Protein AF-A0A0N4YAE7-F1 (afdb_monomer)

Sequence (118 aa):
MFKEHNLFYVTTALTFEIETLRVLLNFTDPWVSEYNEVAVHLVMALAHLSSAAAKHLMILDETNQLVEELLKLADEEQPKAGMDAIKAAEQVLDQIIKKLPTGAFNMPSDLRNPSLSN

Mean predicted aligned error: 7.98 Å

pLDDT: mean 80.1, std 17.03, range [34.22, 95.75]

Radius of gyration: 15.0 Å; Cα contacts (8 Å, |Δi|>4): 105; chains: 1; bounding box: 33×36×39 Å

Foldseek 3Di:
DVLLVVLLVLLVQLVVLLVVLVCQLVVPVVPDVVCLLVLLVSLLSLLVSLVVNCVSLVVCPVSVVLSVLSNVLSVDGDDVSSVVSSVSSVVSSVVSVVSDDPPSPPPPPVPPPPPPDD

Secondary structure (DSSP, 8-state):
-HHHHHHHHHHHHHHHHHHHHHHHHHH-SS--GGGHHHHHHHHHHHHHHHHHHHHHHT-HHHHHHHHHHHHHHTTSPTTHHHHHHHHHHHHHHHHHHHHSPTTTT---GGGS-GGG--

Nearest PDB structures (foldseek):
  8vzv-assembly1_AAA  TM=5.657E-01  e=2.910E+00  Homo sapiens
  7ui3-assembly1_A  TM=5.649E-01  e=4.757E+00  Homo sapiens
  3lf9-assembly1_A  TM=3.783E-01  e=1.880E+00  synthetic construct

Structure (mmCIF, N/CA/C/O backbone):
data_AF-A0A0N4YAE7-F1
#
_entry.id   AF-A0A0N4YAE7-F1
#
loop_
_atom_site.group_PDB
_atom_site.id
_atom_site.type_symbol
_atom_site.label_atom_id
_atom_site.label_alt_id
_atom_site.label_comp_id
_atom_site.label_asym_id
_atom_site.label_entity_id
_atom_site.label_seq_id
_atom_site.pdbx_PDB_ins_code
_atom_site.Cartn_x
_atom_site.Cartn_y
_atom_site.Cartn_z
_atom_site.occupancy
_atom_site.B_iso_or_equiv
_atom_site.auth_seq_id
_atom_site.auth_comp_id
_atom_site.auth_asym_id
_atom_site.auth_atom_id
_atom_site.pdbx_PDB_model_num
ATOM 1 N N . MET A 1 1 ? 7.431 -5.224 -24.301 1.00 45.59 1 MET A N 1
ATOM 2 C CA . MET A 1 1 ? 5.997 -5.153 -24.656 1.00 45.59 1 MET A CA 1
ATOM 3 C C . MET A 1 1 ? 5.062 -5.853 -23.656 1.00 45.59 1 MET A C 1
ATOM 5 O O . MET A 1 1 ? 4.372 -5.127 -22.960 1.00 45.59 1 MET A O 1
ATOM 9 N N . PHE A 1 2 ? 5.035 -7.192 -23.492 1.00 46.44 2 PHE A N 1
ATOM 10 C CA . PHE A 1 2 ? 4.121 -7.846 -22.513 1.00 46.44 2 PHE A CA 1
ATOM 11 C C . PHE A 1 2 ? 4.466 -7.598 -21.029 1.00 46.44 2 PHE A C 1
ATOM 13 O O . PHE A 1 2 ? 3.571 -7.515 -20.198 1.00 46.44 2 PHE A O 1
ATOM 20 N N . LYS A 1 3 ? 5.754 -7.469 -20.678 1.00 55.38 3 LYS A N 1
ATOM 21 C CA . LYS A 1 3 ? 6.177 -7.250 -19.283 1.00 55.38 3 LYS A CA 1
ATOM 22 C C . LYS A 1 3 ? 5.797 -5.853 -18.766 1.00 55.38 3 LYS A C 1
ATOM 24 O O . LYS A 1 3 ? 5.228 -5.743 -17.690 1.00 55.38 3 LYS A O 1
ATOM 29 N N . GLU A 1 4 ? 6.004 -4.816 -19.574 1.00 57.94 4 GLU A N 1
ATOM 30 C CA . GLU A 1 4 ? 5.720 -3.419 -19.201 1.00 57.94 4 GLU A CA 1
ATOM 31 C C . GLU A 1 4 ? 4.228 -3.153 -18.941 1.00 57.94 4 GLU A C 1
ATOM 33 O O . GLU A 1 4 ? 3.900 -2.410 -18.022 1.00 57.94 4 GLU A O 1
ATOM 38 N N . HIS A 1 5 ? 3.323 -3.805 -19.685 1.00 62.09 5 HIS A N 1
ATOM 39 C CA . HIS A 1 5 ? 1.877 -3.676 -19.462 1.00 62.09 5 HIS A CA 1
ATOM 40 C C . HIS A 1 5 ? 1.458 -4.212 -18.086 1.00 62.09 5 HIS A C 1
ATOM 42 O O . HIS A 1 5 ? 0.658 -3.586 -17.399 1.00 62.09 5 HIS A O 1
ATOM 48 N N . ASN A 1 6 ? 2.036 -5.333 -17.646 1.00 72.38 6 ASN A N 1
ATOM 49 C CA . ASN A 1 6 ? 1.699 -5.924 -16.350 1.00 72.38 6 ASN A CA 1
ATOM 50 C C . ASN A 1 6 ? 2.130 -5.029 -15.187 1.00 72.38 6 ASN A C 1
ATOM 52 O O . ASN A 1 6 ? 1.387 -4.893 -14.220 1.00 72.38 6 ASN A O 1
ATOM 56 N N . LEU A 1 7 ? 3.302 -4.397 -15.289 1.00 76.50 7 LEU A N 1
ATOM 57 C CA . LEU A 1 7 ? 3.763 -3.469 -14.263 1.00 76.50 7 LEU A CA 1
ATOM 58 C C . LEU A 1 7 ? 2.845 -2.248 -14.164 1.00 76.50 7 LEU A C 1
ATOM 60 O O . LEU A 1 7 ? 2.453 -1.896 -13.059 1.00 76.50 7 LEU A O 1
ATOM 64 N N . PHE A 1 8 ? 2.442 -1.670 -15.301 1.00 78.12 8 PHE A N 1
ATOM 65 C CA . PHE A 1 8 ? 1.509 -0.542 -15.334 1.0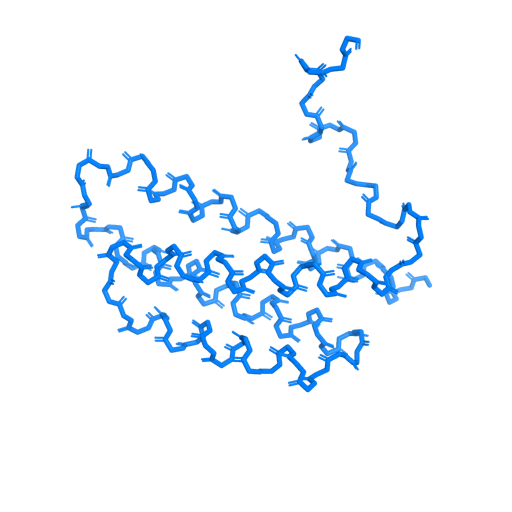0 78.12 8 PHE A CA 1
ATOM 66 C C . PHE A 1 8 ? 0.178 -0.857 -14.634 1.00 78.12 8 PHE A C 1
ATOM 68 O O . PHE A 1 8 ? -0.310 -0.046 -13.845 1.00 78.12 8 PHE A O 1
ATOM 75 N N . TYR A 1 9 ? -0.405 -2.035 -14.878 1.00 82.00 9 TYR A N 1
ATOM 76 C CA . TYR A 1 9 ? -1.651 -2.432 -14.214 1.00 82.00 9 TYR A CA 1
ATOM 77 C C . TYR A 1 9 ? -1.472 -2.646 -12.711 1.00 82.00 9 TYR A C 1
ATOM 79 O O . TYR A 1 9 ? -2.303 -2.180 -11.936 1.00 82.00 9 TYR A O 1
ATOM 87 N N . VAL A 1 10 ? -0.384 -3.301 -12.289 1.00 83.75 10 VAL A N 1
ATOM 88 C CA . VAL A 1 10 ? -0.112 -3.544 -10.862 1.00 83.75 10 VAL A CA 1
ATOM 89 C C . VAL A 1 10 ? 0.096 -2.232 -10.116 1.00 83.75 10 VAL A C 1
ATOM 91 O O . VAL A 1 10 ? -0.453 -2.052 -9.034 1.00 83.75 10 VAL A O 1
ATOM 94 N N . THR A 1 11 ? 0.850 -1.296 -10.687 1.00 83.69 11 THR A N 1
ATOM 95 C CA . THR A 1 11 ? 1.108 -0.013 -10.033 1.00 83.69 11 THR A CA 1
ATOM 96 C C . THR A 1 11 ? -0.117 0.893 -10.040 1.00 83.69 11 THR A C 1
ATOM 98 O O . THR A 1 11 ? -0.343 1.600 -9.067 1.00 83.69 11 THR A O 1
ATOM 101 N N . THR A 1 12 ? -0.938 0.837 -11.094 1.00 85.62 12 THR A N 1
ATOM 102 C CA . THR A 1 12 ? -2.239 1.524 -11.131 1.00 85.62 12 THR A CA 1
ATOM 103 C C . THR A 1 12 ? -3.162 0.988 -10.038 1.00 85.62 12 THR A C 1
ATOM 105 O O . THR A 1 12 ? -3.722 1.774 -9.280 1.00 85.62 12 THR A O 1
ATOM 108 N N . ALA A 1 13 ? -3.284 -0.338 -9.916 1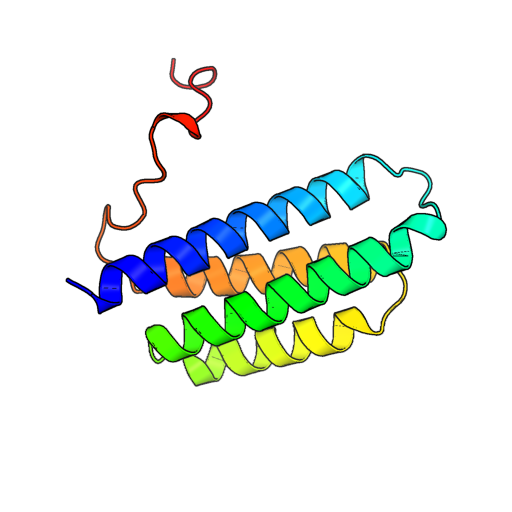.00 89.62 13 ALA A N 1
ATOM 109 C CA . ALA A 1 13 ? -4.061 -0.9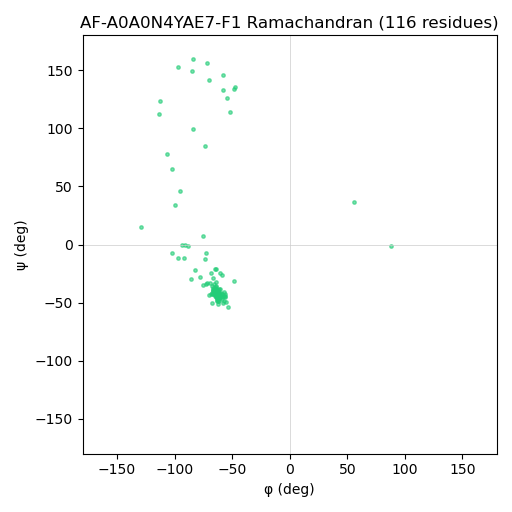64 -8.850 1.00 89.62 13 ALA A CA 1
ATOM 110 C C . ALA A 1 13 ? -3.526 -0.567 -7.466 1.00 89.62 13 ALA A C 1
ATOM 112 O O . ALA A 1 13 ? -4.306 -0.154 -6.617 1.00 89.62 13 ALA A O 1
ATOM 113 N N . LEU A 1 14 ? -2.202 -0.593 -7.268 1.00 89.94 14 LEU A N 1
ATOM 114 C CA . LEU A 1 14 ? -1.575 -0.178 -6.010 1.00 89.94 14 LEU A CA 1
ATOM 115 C C . LEU A 1 14 ? -1.957 1.262 -5.635 1.00 89.94 14 LEU A C 1
ATOM 117 O O . LEU A 1 14 ? -2.339 1.507 -4.496 1.00 89.94 14 LEU A O 1
ATOM 121 N N . THR A 1 15 ? -1.918 2.200 -6.587 1.00 90.19 15 THR A N 1
ATOM 122 C CA . THR A 1 15 ? -2.358 3.585 -6.354 1.00 90.19 15 THR A CA 1
ATOM 123 C C . THR A 1 15 ? -3.834 3.663 -5.954 1.00 90.19 15 THR A C 1
ATOM 125 O O . THR A 1 15 ? -4.167 4.381 -5.015 1.00 90.19 15 THR A O 1
ATOM 128 N N . PHE A 1 16 ? -4.723 2.920 -6.621 1.00 91.81 16 PHE A N 1
ATOM 129 C CA . PHE A 1 16 ? -6.148 2.916 -6.274 1.00 91.81 16 PHE A CA 1
ATOM 130 C C . PHE A 1 16 ? -6.418 2.366 -4.871 1.00 91.81 16 PHE A C 1
ATOM 132 O O . PHE A 1 16 ? -7.236 2.935 -4.149 1.00 91.81 16 PHE A O 1
ATOM 139 N N . GLU A 1 17 ? -5.728 1.302 -4.463 1.00 94.06 17 GLU A N 1
ATOM 140 C CA . GL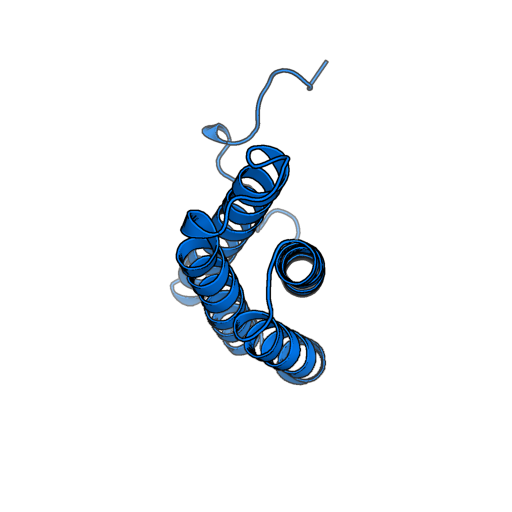U A 1 17 ? -5.881 0.738 -3.118 1.00 94.06 17 GLU A CA 1
ATOM 141 C C . GLU A 1 17 ? -5.366 1.701 -2.036 1.00 94.06 17 GLU A C 1
ATOM 143 O O . GLU A 1 17 ? -6.018 1.868 -1.003 1.00 94.06 17 GLU A O 1
ATOM 148 N N . ILE A 1 18 ? -4.249 2.404 -2.291 1.00 93.69 18 ILE A N 1
ATOM 149 C CA . ILE A 1 18 ? -3.725 3.443 -1.385 1.00 93.69 18 ILE A CA 1
ATOM 150 C C . ILE A 1 18 ? -4.782 4.530 -1.166 1.00 93.69 18 ILE A C 1
ATOM 152 O O . ILE A 1 18 ? -5.094 4.872 -0.023 1.00 93.69 18 ILE A O 1
ATOM 156 N N . GLU A 1 19 ? -5.356 5.061 -2.249 1.00 93.31 19 GLU A N 1
ATOM 157 C CA . GLU A 1 19 ? -6.368 6.114 -2.147 1.00 93.31 19 GLU A CA 1
ATOM 158 C C . GLU A 1 19 ? -7.669 5.603 -1.519 1.00 93.31 19 GLU A C 1
ATOM 160 O O . GLU A 1 19 ? -8.290 6.318 -0.736 1.00 93.31 19 GLU A O 1
ATOM 165 N N . THR A 1 20 ? -8.062 4.357 -1.788 1.00 93.50 20 THR A N 1
ATOM 166 C CA . THR A 1 20 ? -9.254 3.750 -1.175 1.00 93.50 20 THR A CA 1
ATOM 167 C C . THR A 1 20 ? -9.092 3.628 0.337 1.00 93.50 20 THR A C 1
ATOM 169 O O . THR A 1 20 ? -9.985 4.038 1.081 1.00 93.50 20 THR A O 1
ATOM 172 N N . LEU A 1 21 ? -7.940 3.142 0.810 1.00 93.50 21 LEU A N 1
ATOM 173 C CA . LEU A 1 21 ? -7.648 3.054 2.241 1.00 93.50 21 LEU A CA 1
ATOM 174 C C . LEU A 1 21 ? -7.564 4.444 2.883 1.00 93.50 21 LEU A C 1
ATOM 176 O O . LEU A 1 21 ? -8.112 4.659 3.962 1.00 93.50 21 LEU A O 1
ATOM 180 N N . ARG A 1 22 ? -6.956 5.420 2.199 1.00 93.38 22 ARG A N 1
ATOM 181 C CA . ARG A 1 22 ? -6.910 6.815 2.662 1.00 93.38 22 ARG A CA 1
ATOM 182 C C . ARG A 1 22 ? -8.307 7.414 2.807 1.00 93.38 22 ARG A C 1
ATOM 184 O O . ARG A 1 22 ? -8.590 8.073 3.806 1.00 93.38 22 ARG A O 1
ATOM 191 N N . VAL A 1 23 ? -9.174 7.202 1.819 1.00 91.44 23 VAL A N 1
ATOM 192 C CA . VAL A 1 23 ? -10.575 7.638 1.857 1.00 91.44 23 VAL A CA 1
ATOM 193 C C . VAL A 1 23 ? -11.293 6.967 3.020 1.00 91.44 23 VAL A C 1
ATOM 195 O O . VAL A 1 23 ? -11.906 7.673 3.812 1.00 91.44 23 VAL A O 1
ATOM 198 N N . LEU A 1 24 ? -11.167 5.647 3.177 1.00 91.56 24 LEU A N 1
ATOM 199 C CA . LEU A 1 24 ? -11.786 4.922 4.286 1.00 91.56 24 LEU A CA 1
ATOM 200 C C . LEU A 1 24 ? -11.406 5.547 5.636 1.00 91.56 24 LEU A C 1
ATOM 202 O O . LEU A 1 24 ? -12.290 5.962 6.377 1.00 91.56 24 LEU A O 1
ATOM 206 N N . LEU A 1 25 ? -10.107 5.707 5.900 1.00 89.94 25 LEU A N 1
ATOM 207 C CA . LEU A 1 25 ? -9.592 6.237 7.168 1.00 89.94 25 LEU A CA 1
ATOM 208 C C . LEU A 1 25 ? -10.007 7.693 7.437 1.00 89.94 25 LEU A C 1
ATOM 210 O O . LEU A 1 25 ? -10.193 8.063 8.592 1.00 89.94 25 LEU A O 1
ATOM 214 N N . ASN A 1 26 ? -10.167 8.515 6.394 1.00 86.44 26 ASN A N 1
ATOM 215 C CA . ASN A 1 26 ? -10.550 9.926 6.529 1.00 86.44 26 ASN A CA 1
ATOM 216 C C . ASN A 1 26 ? -12.068 10.148 6.617 1.00 86.44 26 ASN A C 1
ATOM 218 O O . ASN A 1 26 ? -12.505 11.137 7.203 1.00 86.44 26 ASN A O 1
ATOM 222 N N . PHE A 1 27 ? -12.879 9.286 5.999 1.00 83.25 27 PHE A N 1
ATOM 223 C CA . PHE A 1 27 ? -14.341 9.414 6.027 1.00 83.25 27 PHE A CA 1
ATOM 224 C C . PHE A 1 27 ? -14.960 8.828 7.300 1.00 83.25 27 PHE A C 1
ATOM 226 O O . PHE A 1 27 ? -16.073 9.209 7.664 1.00 83.25 27 PHE A O 1
ATOM 233 N N . THR A 1 28 ? -14.258 7.922 7.981 1.00 77.00 28 THR A N 1
ATOM 234 C CA . THR A 1 28 ? -14.722 7.276 9.214 1.00 77.00 28 THR A CA 1
ATOM 235 C C . THR A 1 28 ? -14.057 7.904 10.440 1.00 77.00 28 THR A C 1
ATOM 237 O O . THR A 1 28 ? -13.271 7.249 11.123 1.00 77.00 28 THR A O 1
ATOM 240 N N . ASP A 1 29 ? -14.343 9.180 10.706 1.00 73.38 29 ASP A N 1
ATOM 241 C CA . ASP A 1 29 ? -13.971 9.847 11.960 1.00 73.38 29 ASP A CA 1
ATOM 242 C C . ASP A 1 29 ? -15.244 10.203 12.761 1.00 73.38 29 ASP A C 1
ATOM 244 O O . ASP A 1 29 ? -16.039 11.032 12.300 1.00 73.38 29 ASP A O 1
ATOM 248 N N . PRO A 1 30 ? -15.492 9.570 13.929 1.00 79.44 30 PRO A N 1
ATOM 249 C CA . PRO A 1 30 ? -14.643 8.573 14.594 1.00 79.44 30 PRO A CA 1
ATOM 250 C C . PRO A 1 30 ? -14.638 7.211 13.883 1.00 79.44 30 PRO A C 1
ATOM 252 O O . PRO A 1 30 ? -15.589 6.857 13.185 1.00 79.44 30 PRO A O 1
ATOM 255 N N . TRP A 1 31 ? -13.571 6.433 14.099 1.00 87.81 31 TRP A N 1
ATOM 256 C CA . TRP A 1 31 ? -13.420 5.087 13.538 1.00 87.81 31 TRP A CA 1
ATOM 257 C C . TRP A 1 31 ? -14.569 4.162 13.960 1.00 87.81 31 TRP A C 1
ATOM 259 O O . TRP A 1 31 ? -14.917 4.080 15.140 1.00 87.81 31 TRP A O 1
ATOM 269 N N . VAL A 1 32 ? -15.130 3.442 12.987 1.00 88.56 32 VAL A N 1
ATOM 270 C CA . VAL A 1 32 ? -16.251 2.511 13.169 1.00 88.56 32 VAL A CA 1
ATOM 271 C C . VAL A 1 32 ? -15.744 1.089 12.921 1.00 88.56 32 VAL A C 1
ATOM 273 O O . VAL A 1 32 ? -15.192 0.796 11.861 1.00 88.56 32 VAL A O 1
ATOM 276 N N . SER A 1 33 ? -15.922 0.204 13.905 1.00 86.06 33 SER A N 1
ATOM 277 C CA . SER A 1 33 ? -15.352 -1.154 13.925 1.00 86.06 33 SER A CA 1
ATOM 278 C C . SER A 1 33 ? -15.765 -2.038 12.745 1.00 86.06 33 SER A C 1
ATOM 280 O O . SER A 1 33 ? -15.030 -2.936 12.346 1.00 86.06 33 SER A O 1
ATOM 282 N N . GLU A 1 34 ? -16.918 -1.761 12.151 1.00 88.25 34 GLU A N 1
ATOM 283 C CA . GLU A 1 34 ? -17.501 -2.473 11.020 1.00 88.25 34 GLU A CA 1
ATOM 284 C C . GLU A 1 34 ? -16.648 -2.337 9.751 1.00 88.25 34 GLU A C 1
ATOM 286 O O . GLU A 1 34 ? -16.717 -3.186 8.865 1.00 88.25 34 GLU A O 1
ATOM 291 N N . TYR A 1 35 ? -15.798 -1.308 9.674 1.00 89.88 35 TYR A N 1
ATOM 292 C CA . TYR A 1 35 ? -14.853 -1.123 8.573 1.00 89.88 35 TYR A CA 1
ATOM 293 C C . TYR A 1 35 ? -13.509 -1.821 8.791 1.00 89.88 35 TYR A C 1
ATOM 295 O O . TYR A 1 35 ? -12.653 -1.769 7.907 1.00 89.88 35 TYR A O 1
ATOM 303 N N . ASN A 1 36 ? -13.305 -2.495 9.928 1.00 90.00 36 ASN A N 1
ATOM 304 C CA . ASN A 1 36 ? -12.031 -3.143 10.234 1.00 90.00 36 ASN A CA 1
ATOM 305 C C . ASN A 1 36 ? -11.693 -4.241 9.228 1.00 90.00 36 ASN A C 1
ATOM 307 O O . ASN A 1 36 ? -10.596 -4.246 8.685 1.00 90.00 36 ASN A O 1
ATOM 311 N N . GLU A 1 37 ? -12.652 -5.103 8.895 1.00 91.31 37 GLU A N 1
ATOM 312 C CA . GLU A 1 37 ? -12.446 -6.159 7.896 1.00 91.31 37 GLU A CA 1
ATOM 313 C C . GLU A 1 37 ? -12.115 -5.583 6.509 1.00 91.31 37 GLU A C 1
ATOM 315 O O . GLU A 1 37 ? -11.226 -6.078 5.818 1.00 91.31 37 GLU A O 1
ATOM 320 N N . VAL A 1 38 ? -12.761 -4.473 6.129 1.00 92.69 38 VAL A N 1
ATOM 321 C CA . VAL A 1 38 ? -12.469 -3.774 4.869 1.00 92.69 38 VAL A CA 1
ATOM 322 C C . VAL A 1 38 ? -11.036 -3.247 4.869 1.00 92.69 38 VAL A C 1
ATOM 324 O O . VAL A 1 38 ? -10.295 -3.489 3.920 1.00 92.69 38 VAL A O 1
ATOM 327 N N . ALA A 1 39 ? -10.620 -2.566 5.936 1.00 93.56 39 ALA A N 1
ATOM 328 C CA . ALA A 1 39 ? -9.263 -2.049 6.056 1.00 93.56 39 ALA A CA 1
ATOM 329 C C . ALA A 1 39 ? -8.209 -3.167 6.044 1.00 93.56 39 ALA A C 1
ATOM 331 O O . ALA A 1 39 ? -7.209 -3.032 5.342 1.00 93.56 39 ALA A O 1
ATOM 332 N N . VAL A 1 40 ? -8.451 -4.291 6.728 1.00 93.94 40 VAL A N 1
ATOM 333 C CA . VAL A 1 40 ? -7.574 -5.475 6.688 1.00 93.94 40 VAL A CA 1
ATOM 334 C C . VAL A 1 40 ? -7.396 -5.968 5.251 1.00 93.94 40 VAL A C 1
ATOM 336 O O . VAL A 1 40 ? -6.268 -6.152 4.791 1.00 93.94 40 VAL A O 1
ATOM 339 N N . HIS A 1 41 ? -8.490 -6.121 4.501 1.00 94.62 41 HIS A N 1
ATOM 340 C CA . HIS A 1 41 ? -8.416 -6.557 3.107 1.00 94.62 41 HIS A CA 1
ATOM 341 C C . HIS A 1 41 ? -7.693 -5.558 2.198 1.00 94.62 41 HIS A C 1
ATOM 343 O O . HIS A 1 41 ? -6.921 -5.984 1.337 1.00 94.62 41 HIS A O 1
ATOM 349 N N . LEU A 1 42 ? -7.883 -4.253 2.409 1.00 95.62 42 LEU A N 1
ATOM 350 C CA . LEU A 1 42 ? -7.147 -3.215 1.683 1.00 95.62 42 LEU A CA 1
ATOM 351 C C . LEU A 1 42 ? -5.642 -3.288 1.986 1.00 95.62 42 LEU A C 1
ATOM 353 O O . LEU A 1 42 ? -4.831 -3.286 1.062 1.00 95.62 42 LEU A O 1
ATOM 357 N N . VAL A 1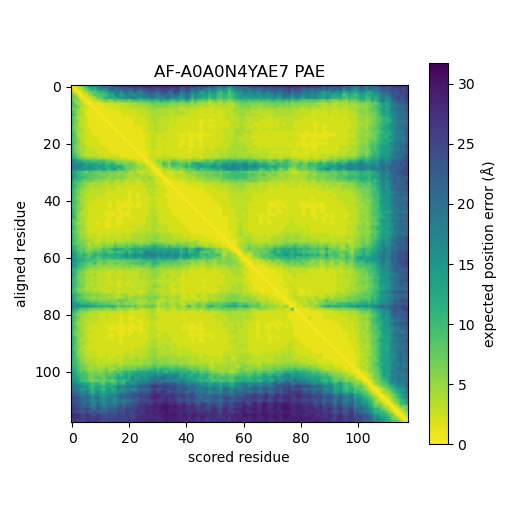 43 ? -5.246 -3.440 3.254 1.00 95.75 43 VAL A N 1
ATOM 358 C CA . VAL A 1 43 ? -3.830 -3.591 3.640 1.00 95.75 43 VAL A CA 1
ATOM 359 C C . VAL A 1 43 ? -3.219 -4.865 3.040 1.00 95.75 43 VAL A C 1
ATOM 361 O O . VAL A 1 43 ? -2.116 -4.824 2.486 1.00 95.75 43 VAL A O 1
ATOM 364 N N . MET A 1 44 ? -3.945 -5.986 3.048 1.00 95.31 44 MET A N 1
ATOM 365 C CA . MET A 1 44 ? -3.507 -7.211 2.367 1.00 95.31 44 MET A CA 1
ATOM 366 C C . MET A 1 44 ? -3.337 -7.008 0.856 1.00 95.31 44 MET A C 1
ATOM 368 O O . MET A 1 44 ? -2.362 -7.489 0.268 1.00 95.31 44 MET A O 1
ATOM 372 N N . ALA A 1 45 ? -4.267 -6.296 0.213 1.00 95.12 45 ALA A N 1
ATOM 373 C CA . ALA A 1 45 ? -4.179 -5.978 -1.208 1.00 95.12 45 ALA A CA 1
ATOM 374 C C . ALA A 1 45 ? -2.923 -5.147 -1.509 1.00 95.12 45 ALA A C 1
ATOM 376 O O . ALA A 1 45 ? -2.167 -5.497 -2.423 1.00 95.12 45 ALA A O 1
ATOM 377 N N . LEU A 1 46 ? -2.633 -4.126 -0.692 1.00 95.19 46 LEU A N 1
ATOM 378 C CA . LEU A 1 46 ? -1.397 -3.341 -0.779 1.00 95.19 46 LEU A CA 1
ATOM 379 C C . LEU A 1 46 ? -0.149 -4.225 -0.676 1.00 95.19 46 LEU A C 1
ATOM 381 O O . LEU A 1 46 ? 0.769 -4.078 -1.489 1.00 95.19 46 LEU A O 1
ATOM 385 N N . ALA A 1 47 ? -0.120 -5.174 0.263 1.00 93.56 47 ALA A N 1
ATOM 386 C CA . ALA A 1 47 ? 1.005 -6.092 0.439 1.00 93.56 47 ALA A CA 1
ATOM 387 C C . ALA A 1 47 ? 1.236 -6.975 -0.801 1.00 93.56 47 ALA A C 1
ATOM 389 O O . ALA A 1 47 ? 2.362 -7.102 -1.299 1.00 93.56 47 ALA A O 1
ATOM 390 N N . HIS A 1 48 ? 0.167 -7.562 -1.344 1.00 92.69 48 HIS A N 1
ATOM 391 C CA . HIS A 1 48 ? 0.252 -8.435 -2.515 1.00 92.69 48 HIS A CA 1
ATOM 392 C C . HIS A 1 48 ? 0.635 -7.678 -3.789 1.00 92.69 48 HIS A C 1
ATOM 394 O O . HIS A 1 48 ? 1.488 -8.158 -4.544 1.00 92.69 48 HIS A O 1
ATOM 400 N N . LEU A 1 49 ? 0.062 -6.494 -4.014 1.00 92.06 49 LEU A N 1
ATOM 401 C CA . LEU A 1 49 ? 0.397 -5.640 -5.155 1.00 92.06 49 LEU A CA 1
ATOM 402 C C . LEU A 1 49 ? 1.844 -5.141 -5.071 1.00 92.06 49 LEU A C 1
ATOM 404 O O . LEU A 1 49 ? 2.575 -5.222 -6.061 1.00 92.06 49 LEU A O 1
ATOM 408 N N . SER A 1 50 ? 2.292 -4.738 -3.879 1.00 90.62 50 SER A N 1
ATOM 409 C CA . SER A 1 50 ? 3.687 -4.362 -3.613 1.00 90.62 50 SER A CA 1
ATOM 410 C C . SER A 1 50 ? 4.647 -5.515 -3.914 1.00 90.62 50 SER A C 1
ATOM 412 O O . SER A 1 50 ? 5.620 -5.340 -4.648 1.00 90.62 50 SER A O 1
ATOM 414 N N . SER A 1 51 ? 4.335 -6.731 -3.448 1.00 89.56 51 SER A N 1
ATOM 415 C CA . SER A 1 51 ? 5.131 -7.933 -3.743 1.00 89.56 51 SER A CA 1
ATOM 416 C C . SER A 1 51 ? 5.182 -8.247 -5.241 1.00 89.56 51 SER A C 1
ATOM 418 O O . SER A 1 51 ? 6.243 -8.578 -5.780 1.00 89.56 51 SER A O 1
ATOM 420 N N . ALA A 1 52 ? 4.045 -8.143 -5.935 1.00 88.25 52 ALA A N 1
ATOM 421 C CA . ALA A 1 52 ? 3.958 -8.402 -7.368 1.00 88.25 52 ALA A CA 1
ATOM 422 C C . ALA A 1 52 ? 4.800 -7.404 -8.177 1.00 88.25 52 ALA A C 1
ATOM 424 O O . ALA A 1 52 ? 5.564 -7.813 -9.059 1.00 88.25 52 ALA A O 1
ATOM 425 N N . ALA A 1 53 ? 4.715 -6.114 -7.846 1.00 83.69 53 ALA A N 1
ATOM 426 C CA . ALA A 1 53 ? 5.506 -5.075 -8.493 1.00 83.69 53 ALA A CA 1
ATOM 427 C C . ALA A 1 53 ? 7.010 -5.242 -8.221 1.00 83.69 53 ALA A C 1
ATOM 429 O O . ALA A 1 53 ? 7.820 -5.168 -9.149 1.00 83.69 53 ALA A O 1
ATOM 430 N N . ALA A 1 54 ? 7.382 -5.560 -6.978 1.00 82.31 54 ALA A N 1
ATOM 431 C CA . ALA A 1 54 ? 8.772 -5.768 -6.580 1.00 82.31 54 ALA A CA 1
ATOM 432 C C . ALA A 1 54 ? 9.438 -6.927 -7.328 1.00 82.31 54 ALA A C 1
ATOM 434 O O . ALA A 1 54 ? 10.547 -6.789 -7.855 1.00 82.31 54 ALA A O 1
ATOM 435 N N . LYS A 1 55 ? 8.732 -8.061 -7.430 1.00 83.56 55 LYS A N 1
ATOM 436 C CA . LYS A 1 55 ? 9.169 -9.237 -8.201 1.00 83.56 55 LYS A CA 1
ATOM 437 C C . LYS A 1 55 ? 9.358 -8.907 -9.674 1.00 83.56 55 LYS A C 1
ATOM 439 O O . LYS A 1 55 ? 10.295 -9.405 -10.293 1.00 83.56 55 LYS A O 1
ATOM 444 N N . HIS A 1 56 ? 8.489 -8.068 -10.233 1.00 76.75 56 HIS A N 1
ATOM 445 C CA . HIS A 1 56 ? 8.575 -7.681 -11.634 1.00 76.75 56 HIS A CA 1
ATOM 446 C C . HIS A 1 56 ? 9.823 -6.837 -11.935 1.00 76.75 56 HIS A C 1
ATOM 448 O O . HIS A 1 56 ? 10.458 -7.034 -12.971 1.00 76.75 56 HIS A O 1
ATOM 454 N N . LEU A 1 57 ? 10.182 -5.924 -11.029 1.00 73.56 57 LEU A N 1
ATOM 455 C CA . LEU A 1 57 ? 11.313 -5.003 -11.181 1.00 73.56 57 LEU A CA 1
ATOM 456 C C . LEU A 1 57 ? 12.632 -5.496 -10.568 1.00 73.56 57 LEU A C 1
ATOM 458 O O . LEU A 1 57 ? 13.638 -4.799 -10.671 1.00 73.56 57 LEU A O 1
ATOM 462 N N . MET A 1 58 ? 12.642 -6.685 -9.957 1.00 75.56 58 MET A N 1
ATOM 463 C CA . MET A 1 58 ? 13.804 -7.249 -9.255 1.00 75.56 58 MET A CA 1
ATOM 464 C C . MET A 1 58 ? 14.359 -6.317 -8.157 1.00 75.56 58 MET A C 1
ATOM 466 O O . MET A 1 58 ? 15.566 -6.258 -7.941 1.00 75.56 58 MET A O 1
ATOM 470 N N . ILE A 1 59 ? 13.482 -5.594 -7.452 1.00 72.44 59 ILE A N 1
ATOM 471 C CA . ILE A 1 59 ? 13.828 -4.668 -6.347 1.00 72.44 59 ILE A CA 1
ATOM 472 C C . ILE A 1 59 ? 13.603 -5.298 -4.965 1.00 72.44 59 ILE A C 1
ATOM 474 O O . ILE A 1 59 ? 13.183 -4.650 -4.015 1.00 72.44 59 ILE A O 1
ATOM 478 N N . LEU A 1 60 ? 13.836 -6.605 -4.867 1.00 70.75 60 LEU A N 1
ATOM 479 C CA . LEU A 1 60 ? 13.311 -7.425 -3.780 1.00 70.75 60 LEU A CA 1
ATOM 480 C C . LEU A 1 60 ? 13.884 -7.084 -2.400 1.00 70.75 60 LEU A C 1
ATOM 482 O O . LEU A 1 60 ? 13.142 -7.175 -1.438 1.00 70.75 60 LEU A O 1
ATOM 486 N N . ASP A 1 61 ? 15.142 -6.669 -2.270 1.00 74.56 61 ASP A N 1
ATOM 487 C CA . ASP A 1 61 ? 15.765 -6.581 -0.940 1.00 74.56 61 ASP A CA 1
ATOM 488 C C . ASP A 1 61 ? 15.146 -5.483 -0.052 1.00 74.56 61 ASP A C 1
ATOM 490 O O . ASP A 1 61 ? 14.721 -5.767 1.065 1.00 74.56 61 ASP A O 1
ATOM 494 N N . GLU A 1 62 ? 15.009 -4.253 -0.558 1.00 71.81 62 GLU A N 1
ATOM 495 C CA . GLU A 1 62 ? 14.375 -3.147 0.185 1.00 71.81 62 GLU A CA 1
ATOM 496 C C . GLU A 1 62 ? 12.846 -3.282 0.225 1.00 71.81 62 GLU A C 1
ATOM 498 O O . GLU A 1 62 ? 12.208 -2.953 1.224 1.00 71.81 62 GLU A O 1
ATOM 503 N N . THR A 1 63 ? 12.236 -3.800 -0.846 1.00 79.69 63 THR A N 1
ATOM 504 C CA . THR A 1 63 ? 10.777 -3.929 -0.915 1.00 79.69 63 THR A CA 1
ATOM 505 C C . THR A 1 63 ? 10.242 -5.121 -0.111 1.00 79.69 63 THR A C 1
ATOM 507 O O . THR A 1 63 ? 9.118 -5.054 0.378 1.00 79.69 63 THR A O 1
ATOM 510 N N . ASN A 1 64 ? 11.007 -6.202 0.077 1.00 83.88 64 ASN A N 1
ATOM 511 C CA . ASN A 1 64 ? 10.556 -7.357 0.863 1.00 83.88 64 ASN A CA 1
ATOM 512 C C . ASN A 1 64 ? 10.284 -6.970 2.315 1.00 83.88 64 ASN A C 1
ATOM 514 O O . ASN A 1 64 ? 9.273 -7.396 2.865 1.00 83.88 64 ASN A O 1
ATOM 518 N N . GLN A 1 65 ? 11.132 -6.125 2.909 1.00 88.31 65 GLN A N 1
ATOM 519 C CA . GLN A 1 65 ? 10.915 -5.648 4.273 1.00 88.31 65 GLN A CA 1
ATOM 520 C C . GLN A 1 65 ? 9.606 -4.851 4.386 1.00 88.31 65 GLN A C 1
ATOM 522 O O . GLN A 1 65 ? 8.834 -5.081 5.312 1.00 88.31 65 GLN A O 1
ATOM 527 N N . LEU A 1 66 ? 9.326 -3.976 3.415 1.00 89.56 66 LEU A N 1
ATOM 528 C CA . LEU A 1 66 ? 8.082 -3.199 3.367 1.00 89.56 66 LEU A CA 1
ATOM 529 C C . LEU A 1 66 ? 6.852 -4.086 3.129 1.00 89.56 66 LEU A C 1
ATOM 531 O O . LEU A 1 66 ? 5.799 -3.861 3.715 1.00 89.56 66 LEU A O 1
ATOM 535 N N . VAL A 1 67 ? 6.974 -5.129 2.305 1.00 89.44 67 VAL A N 1
ATOM 536 C CA . VAL A 1 67 ? 5.899 -6.113 2.093 1.00 89.44 67 VAL A CA 1
ATOM 537 C C . VAL A 1 67 ? 5.627 -6.919 3.363 1.00 89.44 67 VAL A C 1
ATOM 539 O O . VAL A 1 67 ? 4.468 -7.145 3.701 1.00 89.44 67 VAL A O 1
ATOM 542 N N . GLU A 1 68 ? 6.666 -7.348 4.078 1.00 90.88 68 GLU A N 1
ATOM 543 C CA . GLU A 1 68 ? 6.514 -8.027 5.369 1.00 90.88 68 GLU A CA 1
ATOM 544 C C . GLU A 1 68 ? 5.886 -7.115 6.427 1.00 90.88 68 GLU A C 1
ATOM 546 O O . GLU A 1 68 ? 5.092 -7.582 7.241 1.00 90.88 68 GLU A O 1
ATOM 551 N N . GLU A 1 69 ? 6.223 -5.825 6.419 1.00 92.44 69 GLU A N 1
ATOM 552 C CA . GLU A 1 69 ? 5.595 -4.817 7.276 1.00 92.44 69 GLU A CA 1
ATOM 553 C C . GLU A 1 69 ? 4.107 -4.657 6.949 1.00 92.44 69 GLU A C 1
ATOM 555 O O . GLU A 1 69 ? 3.279 -4.769 7.849 1.00 92.44 69 GLU A O 1
ATOM 560 N N . LEU A 1 70 ? 3.747 -4.521 5.668 1.00 92.50 70 LEU A N 1
ATOM 561 C CA . LEU A 1 70 ? 2.350 -4.470 5.224 1.00 92.50 70 LEU A CA 1
ATOM 562 C C . LEU A 1 70 ? 1.551 -5.702 5.671 1.00 92.50 70 LEU A C 1
ATOM 564 O O . LEU A 1 70 ? 0.425 -5.563 6.138 1.00 92.50 70 LEU A O 1
ATOM 568 N N . LEU A 1 71 ? 2.127 -6.904 5.564 1.00 91.19 71 LEU A N 1
ATOM 569 C CA . LEU A 1 71 ? 1.460 -8.130 6.015 1.00 91.19 71 LEU A CA 1
ATOM 570 C C . LEU A 1 71 ? 1.238 -8.152 7.531 1.00 91.19 71 LEU A C 1
ATOM 572 O O . LEU A 1 71 ? 0.194 -8.618 7.966 1.00 91.19 71 LEU A O 1
ATOM 576 N N . LYS A 1 72 ? 2.178 -7.633 8.330 1.00 93.75 72 LYS A N 1
ATOM 577 C CA . LYS A 1 72 ? 2.005 -7.530 9.790 1.00 93.75 72 LYS A CA 1
ATOM 578 C C . LYS A 1 72 ? 0.912 -6.530 10.159 1.00 93.75 72 LYS A C 1
ATOM 580 O O . LYS A 1 72 ? 0.090 -6.822 11.018 1.00 93.75 72 LYS A O 1
ATOM 585 N N . LEU A 1 73 ? 0.870 -5.388 9.471 1.00 93.31 73 LEU A N 1
ATOM 586 C CA . LEU A 1 73 ? -0.132 -4.342 9.694 1.00 93.31 73 LEU A CA 1
ATOM 587 C C . LEU A 1 73 ? -1.561 -4.805 9.364 1.00 93.31 73 LEU A C 1
ATOM 589 O O . LEU A 1 73 ? -2.517 -4.214 9.862 1.00 93.31 73 LEU A O 1
ATOM 593 N N . ALA A 1 74 ? -1.723 -5.853 8.549 1.00 89.50 74 ALA A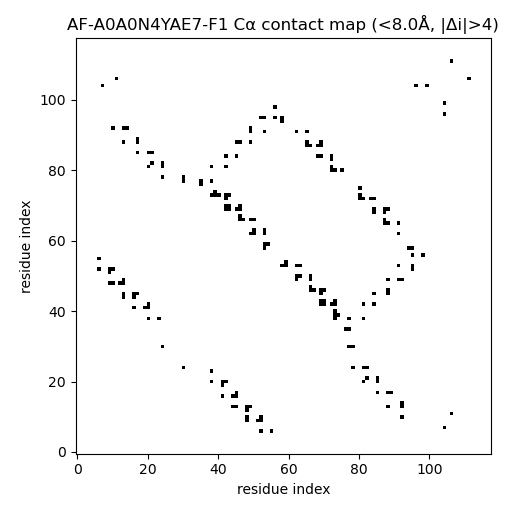 N 1
ATOM 594 C CA . ALA A 1 74 ? -3.030 -6.440 8.260 1.00 89.50 74 ALA A CA 1
ATOM 595 C C . ALA A 1 74 ? -3.653 -7.146 9.477 1.00 89.50 74 ALA A C 1
ATOM 597 O O . ALA A 1 74 ? -4.872 -7.255 9.544 1.00 89.50 74 ALA A O 1
ATOM 598 N N . ASP A 1 75 ? -2.847 -7.592 10.443 1.00 89.06 75 ASP A N 1
ATOM 599 C CA . ASP A 1 75 ? -3.332 -8.246 11.665 1.00 89.06 75 ASP A CA 1
ATOM 600 C C . ASP A 1 75 ? -3.570 -7.244 12.818 1.00 89.06 75 ASP A C 1
ATOM 602 O O . ASP A 1 75 ? -3.973 -7.635 13.917 1.00 89.06 75 ASP A O 1
ATOM 606 N N . GLU A 1 76 ? -3.317 -5.950 12.594 1.00 90.06 76 GLU A N 1
ATOM 607 C CA . GLU A 1 76 ? -3.421 -4.894 13.606 1.00 90.06 76 GLU A CA 1
ATOM 608 C C . GLU A 1 76 ? -4.757 -4.130 13.551 1.00 90.06 76 GLU A C 1
ATOM 610 O O . GLU A 1 76 ? -5.391 -3.975 12.503 1.00 90.06 76 GLU A O 1
ATOM 615 N N . GLU A 1 77 ? -5.176 -3.593 14.703 1.00 85.56 77 GLU A N 1
ATOM 616 C CA . GLU A 1 77 ? -6.354 -2.728 14.787 1.00 85.56 77 GLU A CA 1
ATOM 617 C C . GLU A 1 77 ? -6.123 -1.361 14.124 1.00 85.56 77 GLU A C 1
ATOM 619 O O . GLU A 1 77 ? -5.074 -0.715 14.223 1.00 85.56 77 GLU A O 1
ATOM 624 N N . GLN A 1 78 ? -7.173 -0.894 13.463 1.00 88.44 78 GLN A N 1
ATOM 625 C CA . GLN A 1 78 ? -7.238 0.382 12.761 1.00 88.44 78 GLN A CA 1
ATOM 626 C C . GLN A 1 78 ? -7.586 1.533 13.726 1.00 88.44 78 GLN A C 1
ATOM 628 O O . GLN A 1 78 ? -8.124 1.279 14.805 1.00 88.44 78 GLN A O 1
ATOM 633 N N . PRO A 1 79 ? -7.299 2.813 13.396 1.00 89.94 79 PRO A N 1
ATOM 634 C CA . PRO A 1 79 ? -6.905 3.363 12.085 1.00 89.94 79 PRO A CA 1
ATOM 635 C C . PRO A 1 79 ? -5.397 3.557 11.872 1.00 89.94 79 PRO A C 1
ATOM 637 O O . PRO A 1 79 ? -4.954 3.847 10.760 1.00 89.94 79 PRO A O 1
ATOM 640 N N . LYS A 1 80 ? -4.585 3.443 12.930 1.00 92.19 80 LYS A N 1
ATOM 641 C CA . LYS A 1 80 ? -3.151 3.754 12.849 1.00 92.19 80 LYS A CA 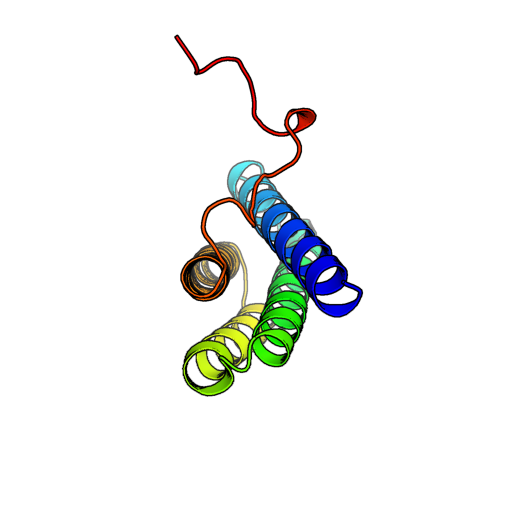1
ATOM 642 C C . LYS A 1 80 ? -2.414 2.788 11.917 1.00 92.19 80 LYS A C 1
ATOM 644 O O . LYS A 1 80 ? -1.636 3.248 11.084 1.00 92.19 80 LYS A O 1
ATOM 649 N N . ALA A 1 81 ? -2.699 1.491 12.029 1.00 93.06 81 ALA A N 1
ATOM 650 C CA . ALA A 1 81 ? -2.090 0.471 11.185 1.00 93.06 81 ALA A CA 1
ATOM 651 C C . ALA A 1 81 ? -2.327 0.745 9.690 1.00 93.06 81 ALA A C 1
ATOM 653 O O . ALA A 1 81 ? -1.399 0.657 8.892 1.00 93.06 81 ALA A O 1
ATOM 654 N N . GLY A 1 82 ? -3.529 1.184 9.309 1.00 92.81 82 GLY A N 1
ATOM 655 C CA . GLY A 1 82 ? -3.856 1.574 7.938 1.00 92.81 82 GLY A CA 1
ATOM 656 C C . GLY A 1 82 ? -3.076 2.798 7.455 1.00 92.81 82 GLY A C 1
ATOM 657 O O . GLY A 1 82 ? -2.609 2.816 6.319 1.00 92.81 82 GLY A O 1
ATOM 658 N N . MET A 1 83 ? -2.859 3.799 8.315 1.00 93.88 83 MET A N 1
ATOM 659 C CA . MET A 1 83 ? -2.020 4.957 7.972 1.00 93.88 83 MET A CA 1
ATOM 660 C C . MET A 1 83 ? -0.552 4.576 7.772 1.00 93.88 83 MET A C 1
ATOM 662 O O . MET A 1 83 ? 0.110 5.117 6.885 1.00 93.88 83 MET A O 1
ATOM 666 N N . ASP A 1 84 ? -0.034 3.666 8.590 1.00 95.38 84 ASP A N 1
ATOM 667 C CA . ASP A 1 84 ? 1.336 3.175 8.448 1.00 95.38 84 ASP A CA 1
ATOM 668 C C . ASP A 1 84 ? 1.462 2.254 7.217 1.00 95.38 84 ASP A C 1
ATOM 670 O O . ASP A 1 84 ? 2.443 2.354 6.477 1.00 95.38 84 ASP A O 1
ATOM 674 N N . ALA A 1 85 ? 0.414 1.492 6.885 1.00 95.00 85 ALA A N 1
ATOM 675 C CA . ALA A 1 85 ? 0.349 0.697 5.661 1.00 95.00 85 ALA A CA 1
ATOM 676 C C . ALA A 1 85 ? 0.344 1.572 4.399 1.00 95.00 85 ALA A C 1
ATOM 678 O O . ALA A 1 85 ? 1.055 1.270 3.440 1.00 95.00 85 ALA A O 1
ATOM 679 N N . ILE A 1 86 ? -0.389 2.694 4.403 1.00 94.12 86 ILE A N 1
ATOM 680 C CA . ILE A 1 86 ? -0.338 3.680 3.311 1.00 94.12 86 ILE A CA 1
ATOM 681 C C . ILE A 1 86 ? 1.103 4.144 3.083 1.00 94.12 86 ILE A C 1
ATOM 683 O O . ILE A 1 86 ? 1.586 4.085 1.955 1.00 94.12 86 ILE A O 1
ATOM 687 N N . LYS A 1 87 ? 1.816 4.542 4.145 1.00 94.06 87 LYS A N 1
ATOM 688 C CA . LYS A 1 87 ? 3.204 5.024 4.024 1.00 94.06 87 LYS A CA 1
ATOM 689 C C . LYS A 1 87 ? 4.132 3.954 3.454 1.00 94.06 87 LYS A C 1
ATOM 691 O O . LYS A 1 87 ? 4.939 4.259 2.578 1.00 94.06 87 LYS A O 1
ATOM 696 N N . ALA A 1 88 ? 4.025 2.714 3.933 1.00 93.38 88 ALA A N 1
ATOM 697 C CA . ALA A 1 88 ? 4.840 1.611 3.432 1.00 93.38 88 ALA A CA 1
ATOM 698 C C . ALA A 1 88 ? 4.561 1.342 1.941 1.00 93.38 88 ALA A C 1
ATOM 700 O O . ALA A 1 88 ? 5.493 1.222 1.145 1.00 93.38 88 ALA A O 1
ATOM 701 N N . ALA A 1 89 ? 3.289 1.326 1.531 1.00 90.56 89 ALA A N 1
ATOM 702 C CA . ALA A 1 89 ? 2.904 1.138 0.133 1.00 90.56 89 ALA A CA 1
ATOM 703 C C . ALA A 1 89 ? 3.366 2.294 -0.778 1.00 90.56 89 ALA A C 1
ATOM 705 O O . ALA A 1 89 ? 3.833 2.049 -1.892 1.00 90.56 89 ALA A O 1
ATOM 706 N N . GLU A 1 90 ? 3.303 3.544 -0.308 1.00 91.25 90 GLU A N 1
ATOM 707 C CA . GLU A 1 90 ? 3.831 4.712 -1.028 1.00 91.25 90 GLU A CA 1
ATOM 708 C C . GLU A 1 90 ? 5.350 4.629 -1.220 1.00 91.25 90 GLU A C 1
ATOM 710 O O . GLU A 1 90 ? 5.850 4.900 -2.311 1.00 91.25 90 GLU A O 1
ATOM 715 N N . GLN A 1 91 ? 6.094 4.171 -0.209 1.00 90.81 91 GLN A N 1
ATOM 716 C CA . GLN A 1 91 ? 7.538 3.955 -0.337 1.00 90.81 91 GLN A CA 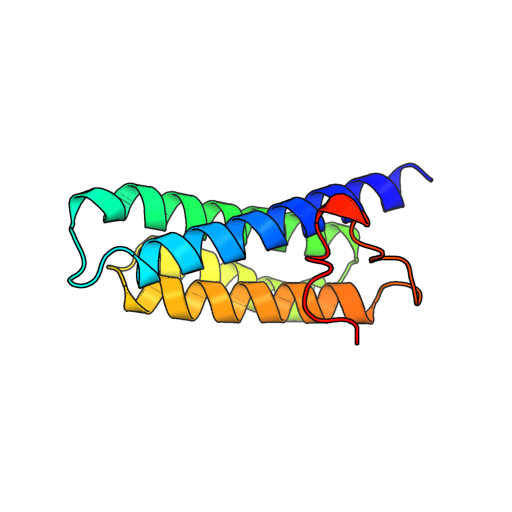1
ATOM 717 C C . GLN A 1 91 ? 7.872 2.893 -1.389 1.00 90.81 91 GLN A C 1
ATOM 719 O O . GLN A 1 91 ? 8.824 3.062 -2.157 1.00 90.81 91 GLN A O 1
ATOM 724 N N . VAL A 1 92 ? 7.084 1.816 -1.462 1.00 88.50 92 VAL A N 1
ATOM 725 C CA . VAL A 1 92 ? 7.225 0.814 -2.526 1.00 88.50 92 VAL A CA 1
ATOM 726 C C . VAL A 1 92 ? 6.936 1.434 -3.893 1.00 88.50 92 VAL A C 1
ATOM 728 O O . VAL A 1 92 ? 7.718 1.247 -4.830 1.00 88.50 92 VAL A O 1
ATOM 731 N N . LEU A 1 93 ? 5.858 2.212 -4.014 1.00 86.12 93 LEU A N 1
ATOM 732 C CA . LEU A 1 93 ? 5.507 2.905 -5.254 1.00 86.12 93 LEU A CA 1
ATOM 733 C C . LEU A 1 93 ? 6.622 3.860 -5.713 1.00 86.12 93 LEU A C 1
ATOM 735 O O . LEU A 1 93 ? 6.993 3.848 -6.888 1.00 86.12 93 LEU A O 1
ATOM 739 N N . ASP A 1 94 ? 7.230 4.608 -4.795 1.00 85.94 94 ASP A N 1
ATOM 740 C CA . ASP A 1 94 ? 8.366 5.486 -5.086 1.00 85.94 94 ASP A CA 1
ATOM 741 C C . ASP A 1 94 ? 9.592 4.712 -5.591 1.00 85.94 94 ASP A C 1
ATOM 743 O O . ASP A 1 94 ? 10.264 5.143 -6.536 1.00 85.94 94 ASP A O 1
ATOM 747 N N . GLN A 1 95 ? 9.901 3.561 -4.984 1.00 85.38 95 GLN A N 1
ATOM 748 C CA . GLN A 1 95 ? 10.992 2.690 -5.442 1.00 85.38 95 GLN A CA 1
ATOM 749 C C . GLN A 1 95 ? 10.731 2.171 -6.861 1.00 85.38 95 GLN A C 1
ATOM 751 O O . GLN A 1 95 ? 11.644 2.161 -7.693 1.00 85.38 95 GLN A O 1
ATOM 756 N N . ILE A 1 96 ? 9.484 1.796 -7.157 1.00 81.06 96 ILE A N 1
ATOM 757 C CA . ILE A 1 96 ? 9.050 1.361 -8.487 1.00 81.06 96 ILE A CA 1
ATOM 758 C C . ILE A 1 96 ? 9.221 2.493 -9.507 1.00 81.06 96 ILE A C 1
ATOM 760 O O . ILE A 1 96 ? 9.869 2.298 -10.538 1.00 81.06 96 ILE A O 1
ATOM 764 N N . ILE A 1 97 ? 8.703 3.688 -9.210 1.00 79.50 97 ILE A N 1
ATOM 765 C CA . ILE A 1 97 ? 8.762 4.852 -10.108 1.00 79.50 97 ILE A CA 1
ATOM 766 C C . ILE A 1 97 ? 10.213 5.229 -10.429 1.00 79.50 97 ILE A C 1
ATOM 768 O O . ILE A 1 97 ? 10.533 5.476 -11.592 1.00 79.50 97 ILE A O 1
ATOM 772 N N . LYS A 1 98 ? 11.120 5.201 -9.443 1.00 81.88 98 LYS A N 1
ATOM 773 C CA . LYS A 1 98 ? 12.555 5.499 -9.640 1.00 81.88 98 LYS A CA 1
ATOM 774 C C . LYS A 1 98 ? 13.261 4.550 -10.613 1.00 81.88 98 LYS A C 1
ATOM 776 O O . LYS A 1 98 ? 14.298 4.914 -11.165 1.00 81.88 98 LYS A O 1
ATOM 781 N N . LYS A 1 99 ? 12.751 3.330 -10.802 1.00 78.69 99 LYS A N 1
ATOM 782 C CA . LYS A 1 99 ? 13.325 2.329 -11.720 1.00 78.69 99 LYS A CA 1
ATOM 783 C C . LYS A 1 99 ? 12.725 2.389 -13.120 1.00 78.69 99 LYS A C 1
ATOM 785 O O . LYS A 1 99 ? 13.255 1.752 -14.030 1.00 78.69 99 LYS A O 1
ATOM 790 N N . LEU A 1 100 ? 11.633 3.123 -13.297 1.00 72.81 100 LEU A N 1
ATOM 791 C CA . LEU A 1 100 ? 10.952 3.231 -14.574 1.00 72.81 100 LEU A CA 1
ATOM 792 C C . LEU A 1 100 ? 11.578 4.324 -15.458 1.00 72.81 100 LEU A C 1
ATOM 794 O O . LEU A 1 100 ? 12.061 5.337 -14.948 1.00 72.81 100 LEU A O 1
ATOM 798 N N . PRO A 1 101 ? 11.546 4.166 -16.794 1.00 70.62 101 PRO A N 1
ATOM 799 C CA . PRO A 1 101 ? 11.896 5.244 -17.710 1.00 70.62 101 PRO A CA 1
ATOM 800 C C . PRO A 1 101 ? 11.013 6.475 -17.481 1.00 70.62 101 PRO A C 1
ATOM 802 O O . PRO A 1 101 ? 9.817 6.359 -17.196 1.00 70.62 101 PRO A O 1
ATOM 805 N N . THR A 1 102 ? 11.578 7.668 -17.664 1.00 69.12 102 THR A N 1
ATOM 806 C CA . THR A 1 102 ? 10.826 8.924 -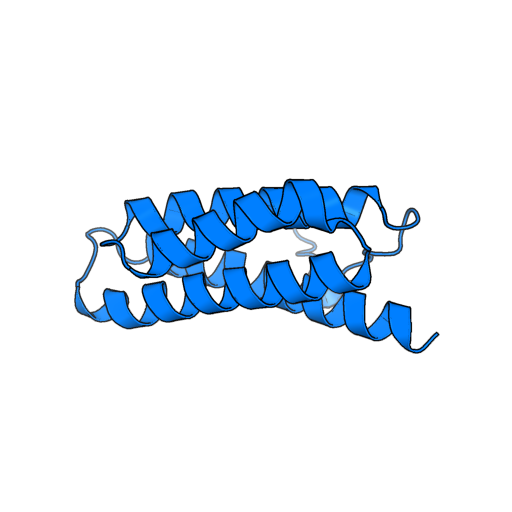17.574 1.00 69.12 102 THR A CA 1
ATOM 807 C C . THR A 1 102 ? 9.611 8.891 -18.509 1.00 69.12 102 THR A C 1
ATOM 809 O O . THR A 1 102 ? 9.745 8.620 -19.699 1.00 69.12 102 THR A O 1
ATOM 812 N N . GLY A 1 103 ? 8.416 9.150 -17.966 1.00 63.50 103 GLY A N 1
ATOM 813 C CA . GLY A 1 103 ? 7.153 9.125 -18.717 1.00 63.50 103 GLY A CA 1
ATOM 814 C C . GLY A 1 103 ? 6.451 7.761 -18.802 1.00 63.50 103 GLY A C 1
ATOM 815 O O . GLY A 1 103 ? 5.355 7.694 -19.356 1.00 63.50 103 GLY A O 1
ATOM 816 N N . ALA A 1 104 ? 7.014 6.689 -18.228 1.00 62.22 104 ALA A N 1
ATOM 817 C CA . ALA A 1 104 ? 6.360 5.373 -18.176 1.00 62.22 104 ALA A CA 1
ATOM 818 C C . ALA A 1 104 ? 5.099 5.365 -17.293 1.00 62.22 104 ALA A C 1
ATOM 820 O O . ALA A 1 104 ? 4.156 4.625 -17.555 1.00 62.22 104 ALA A O 1
ATOM 821 N N . PHE A 1 105 ? 5.059 6.235 -16.281 1.00 61.03 105 PHE A N 1
ATOM 822 C CA . PHE A 1 105 ? 3.903 6.452 -15.413 1.00 61.03 105 PHE A CA 1
ATOM 823 C C . PHE A 1 105 ? 3.057 7.635 -15.894 1.00 61.03 105 PHE A C 1
ATOM 825 O O . PHE A 1 105 ? 2.678 8.522 -15.131 1.00 61.03 105 PHE A O 1
ATOM 832 N N . ASN A 1 106 ? 2.770 7.695 -17.193 1.00 54.34 106 ASN A N 1
ATOM 833 C CA . ASN A 1 106 ? 1.718 8.579 -17.666 1.00 54.34 106 ASN A CA 1
ATOM 834 C C . ASN A 1 106 ? 0.373 7.955 -17.280 1.00 54.34 106 ASN A C 1
ATOM 836 O O . ASN A 1 106 ? -0.242 7.252 -18.076 1.00 54.34 106 ASN A O 1
ATOM 840 N N . MET A 1 107 ? -0.071 8.213 -16.045 1.00 48.50 107 MET A N 1
ATOM 841 C CA . MET A 1 107 ? -1.440 7.926 -15.613 1.00 48.50 107 MET A CA 1
ATOM 842 C C . MET A 1 107 ? -2.397 8.479 -16.687 1.00 48.50 107 MET A C 1
ATOM 844 O O . MET A 1 107 ? -2.133 9.603 -17.159 1.00 48.50 107 MET A O 1
ATOM 848 N N . PRO A 1 108 ? -3.426 7.715 -17.119 1.00 46.81 108 PRO A N 1
ATOM 849 C CA . PRO A 1 108 ? -4.367 8.157 -18.142 1.00 46.81 108 PRO A CA 1
ATOM 850 C C . PRO A 1 108 ? -4.853 9.564 -17.814 1.00 46.81 108 PRO A C 1
ATOM 852 O O . PRO A 1 108 ? -5.132 9.866 -16.652 1.00 46.81 108 PRO A O 1
ATOM 855 N N . SER A 1 109 ? -4.907 10.433 -18.823 1.00 46.78 109 SER A N 1
ATOM 856 C CA . SER A 1 109 ? -5.304 11.841 -18.681 1.00 46.78 109 SER A CA 1
ATOM 857 C C . SER A 1 109 ? -6.591 12.015 -17.876 1.00 46.78 109 SER A C 1
ATOM 859 O O . SER A 1 109 ? -6.716 12.977 -17.129 1.00 46.78 109 SER A O 1
ATOM 861 N N . ASP A 1 110 ? -7.491 11.042 -17.970 1.00 41.59 110 ASP A N 1
ATOM 862 C CA . ASP A 1 110 ? -8.840 11.077 -17.409 1.00 41.59 110 ASP A CA 1
ATOM 863 C C . ASP A 1 110 ? -8.873 10.916 -15.877 1.00 41.59 110 ASP A C 1
ATOM 865 O O . ASP A 1 110 ? -9.897 11.179 -15.252 1.00 41.59 110 ASP A O 1
ATOM 869 N N . LEU A 1 111 ? -7.752 10.521 -15.259 1.00 36.91 111 LEU A N 1
ATOM 870 C CA . LEU A 1 111 ? -7.568 10.463 -13.801 1.00 36.91 111 LEU A CA 1
ATOM 871 C C . LEU A 1 111 ? -6.746 11.645 -13.260 1.00 36.91 111 LEU A C 1
ATOM 873 O O . LEU A 1 111 ? -6.630 11.821 -12.047 1.00 36.91 111 LEU A O 1
ATOM 877 N N . ARG A 1 112 ? -6.183 12.485 -14.140 1.00 41.91 112 ARG A N 1
ATOM 878 C CA . ARG A 1 112 ? -5.531 13.739 -13.748 1.00 41.91 112 ARG A CA 1
ATOM 879 C C . ARG A 1 112 ? -6.621 14.788 -13.626 1.00 41.91 112 ARG A C 1
ATOM 881 O O . ARG A 1 112 ? -7.068 15.328 -14.629 1.00 41.91 112 ARG A O 1
ATOM 888 N N . ASN A 1 113 ? -7.077 15.061 -12.410 1.00 34.53 113 ASN A N 1
ATOM 889 C CA . ASN A 1 113 ? -8.042 16.128 -12.172 1.00 34.53 113 ASN A CA 1
ATOM 890 C C . ASN A 1 113 ? -7.542 17.450 -12.817 1.00 34.53 113 ASN A C 1
ATOM 892 O O . ASN A 1 113 ? -6.512 17.972 -12.379 1.00 34.53 113 ASN A O 1
ATOM 896 N N . PRO A 1 114 ? -8.209 18.004 -13.851 1.00 40.88 114 PRO A N 1
ATOM 897 C CA . PRO A 1 114 ? -7.702 19.167 -14.587 1.00 40.88 114 PRO A CA 1
ATOM 898 C C . PRO A 1 114 ? -7.803 20.481 -13.802 1.00 40.88 114 PRO A C 1
ATOM 900 O O . PRO A 1 114 ? -7.300 21.506 -14.252 1.00 40.88 114 PRO A O 1
ATOM 903 N N . SER A 1 115 ? -8.446 20.489 -12.630 1.00 37.09 115 SER A N 1
ATOM 904 C CA . SER A 1 115 ? -8.772 21.721 -11.903 1.00 37.09 115 SER A CA 1
ATOM 905 C C . SER A 1 115 ? -7.591 22.399 -11.190 1.00 37.09 115 SER A C 1
ATOM 907 O O . SER A 1 115 ? -7.816 23.339 -10.434 1.00 37.09 115 SER A O 1
ATOM 909 N N . LEU A 1 116 ? -6.350 21.940 -11.387 1.00 42.00 116 LEU A N 1
ATOM 910 C CA . LEU A 1 116 ? -5.150 22.528 -10.768 1.00 42.00 116 LEU A CA 1
ATOM 911 C C . LEU A 1 116 ? -4.015 22.839 -11.758 1.00 42.00 116 LEU A C 1
ATOM 913 O O . LEU A 1 116 ? -2.892 23.098 -11.337 1.00 42.00 116 LEU A O 1
ATOM 917 N N . SER A 1 117 ? -4.287 22.853 -13.064 1.00 34.22 117 SER A N 1
ATOM 918 C CA . SER A 1 117 ? -3.327 23.337 -14.070 1.00 34.22 117 SER A CA 1
ATOM 919 C C . SER A 1 117 ? -3.770 24.704 -14.597 1.00 34.22 117 SER A C 1
ATOM 921 O O . SER A 1 117 ? -4.370 24.783 -15.667 1.00 34.22 117 SER A O 1
ATOM 923 N N . ASN A 1 118 ? -3.525 25.755 -13.808 1.00 34.97 118 ASN A N 1
ATOM 924 C CA . ASN A 1 118 ? -3.520 27.138 -14.300 1.00 34.97 118 ASN A CA 1
ATOM 925 C C . ASN A 1 118 ? -2.141 27.479 -14.864 1.00 34.97 118 ASN A C 1
ATOM 927 O O . ASN A 1 118 ? -1.146 27.116 -14.196 1.00 34.97 118 ASN A O 1
#

Solvent-accessible surface area (backbone atoms only — not comparable to full-atom values): 6726 Å² total; per-residue (Å²): 113,77,67,61,54,54,49,53,53,38,53,51,52,40,53,52,46,45,51,48,50,51,48,51,62,67,72,36,76,75,79,56,77,85,49,46,67,57,51,29,53,42,33,44,49,42,20,53,33,48,48,54,46,24,64,74,70,71,47,46,79,74,40,47,57,42,30,54,48,22,52,54,37,33,81,48,72,73,65,62,31,58,56,52,33,42,53,42,48,50,53,45,49,52,58,52,56,75,73,47,63,92,74,73,80,64,68,58,70,90,76,53,75,72,91,76,75,126

Organism: Nippostrongylus brasiliensis (NCBI:txid27835)